Protein AF-A0A0C2YL10-F1 (afdb_monomer_lite)

Organism: NCBI:txid1036808

Structure (mmCIF, N/CA/C/O backbone):
data_AF-A0A0C2YL10-F1
#
_entry.id   AF-A0A0C2YL10-F1
#
loop_
_atom_site.group_PDB
_atom_site.id
_atom_site.type_symbol
_atom_site.label_atom_id
_atom_site.label_alt_id
_atom_site.label_comp_id
_atom_site.label_asym_id
_atom_site.label_entity_id
_atom_site.label_seq_id
_atom_site.pdbx_PDB_ins_code
_atom_site.Cartn_x
_atom_site.Cartn_y
_atom_site.Cartn_z
_atom_site.occupancy
_atom_site.B_iso_or_equiv
_atom_site.auth_seq_id
_atom_site.auth_comp_id
_atom_site.auth_asym_id
_atom_site.auth_atom_id
_atom_site.pdbx_PDB_model_num
ATOM 1 N N . LYS A 1 1 ? 8.579 -5.722 19.180 1.00 70.56 1 LYS A N 1
ATOM 2 C CA . LYS A 1 1 ? 9.208 -4.440 18.780 1.00 70.56 1 LYS A CA 1
ATOM 3 C C . LYS A 1 1 ? 9.964 -4.589 17.462 1.00 70.56 1 LYS A C 1
ATOM 5 O O . LYS A 1 1 ? 9.411 -4.148 16.472 1.00 70.56 1 LYS A O 1
ATOM 10 N N . ILE A 1 2 ? 11.077 -5.333 17.404 1.00 78.62 2 ILE A N 1
ATOM 11 C CA . I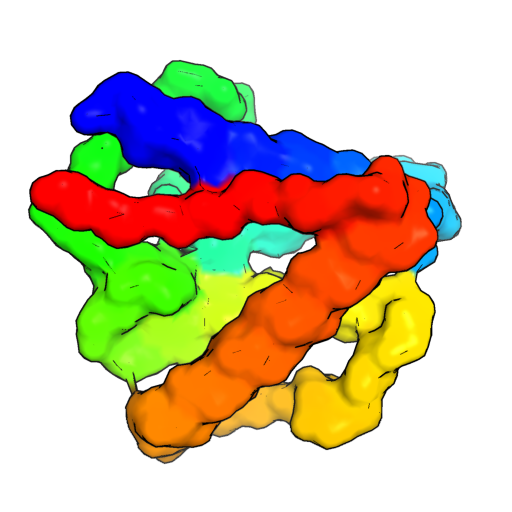LE A 1 2 ? 11.811 -5.610 16.143 1.00 78.62 2 ILE A CA 1
ATOM 12 C C . ILE A 1 2 ? 10.916 -6.251 15.068 1.00 78.62 2 ILE A C 1
ATOM 14 O O . ILE A 1 2 ? 10.952 -5.856 13.914 1.00 78.62 2 ILE A O 1
ATOM 18 N N . LEU A 1 3 ? 10.053 -7.201 15.449 1.00 81.44 3 LEU A N 1
ATOM 19 C CA . LEU A 1 3 ? 9.157 -7.850 14.486 1.00 81.44 3 LEU A CA 1
ATOM 20 C C . LEU A 1 3 ? 8.148 -6.880 13.852 1.00 81.44 3 LEU A C 1
ATOM 22 O O . LEU A 1 3 ? 7.855 -7.013 12.679 1.00 81.44 3 LEU A O 1
ATOM 26 N N . TRP A 1 4 ? 7.604 -5.925 14.608 1.00 82.44 4 TRP A N 1
ATOM 27 C CA . TRP A 1 4 ? 6.668 -4.947 14.040 1.00 82.44 4 TRP A CA 1
ATOM 28 C C . TRP A 1 4 ? 7.391 -4.049 13.033 1.00 82.44 4 TRP A C 1
ATOM 30 O O . TRP A 1 4 ? 6.937 -3.908 11.904 1.00 82.44 4 TRP A O 1
ATOM 40 N N . ASP A 1 5 ? 8.566 -3.557 13.425 1.00 80.75 5 ASP A N 1
ATOM 41 C CA . ASP A 1 5 ? 9.416 -2.697 12.604 1.00 80.75 5 ASP A CA 1
ATOM 42 C C . ASP A 1 5 ? 9.847 -3.373 11.292 1.00 80.75 5 ASP A C 1
ATOM 44 O O . ASP A 1 5 ? 9.790 -2.763 10.227 1.00 80.75 5 ASP A O 1
ATOM 48 N N . LEU A 1 6 ? 10.176 -4.669 11.345 1.00 83.50 6 LEU A N 1
ATOM 49 C CA . LEU A 1 6 ? 10.500 -5.462 10.159 1.00 83.50 6 LEU A CA 1
ATOM 50 C C . LEU A 1 6 ? 9.307 -5.589 9.200 1.00 83.50 6 LEU A C 1
ATOM 52 O O . LEU A 1 6 ? 9.482 -5.483 7.991 1.00 83.50 6 LEU A O 1
ATOM 56 N N . TYR A 1 7 ? 8.097 -5.820 9.720 1.00 85.94 7 TYR A N 1
ATOM 57 C CA . TYR A 1 7 ? 6.895 -5.903 8.882 1.00 85.94 7 TYR A CA 1
ATOM 58 C C . TYR A 1 7 ? 6.569 -4.552 8.241 1.00 85.94 7 TYR A C 1
ATOM 60 O O . TYR A 1 7 ? 6.215 -4.512 7.066 1.00 85.94 7 TYR A O 1
ATOM 68 N N . GLU A 1 8 ? 6.727 -3.462 8.991 1.00 84.44 8 GLU A N 1
ATOM 69 C CA . GLU A 1 8 ? 6.490 -2.104 8.503 1.00 84.44 8 GLU A CA 1
ATOM 70 C C . GLU A 1 8 ? 7.479 -1.724 7.388 1.00 84.44 8 GLU A C 1
ATOM 72 O O . GLU A 1 8 ? 7.073 -1.255 6.323 1.00 84.44 8 GLU A O 1
ATOM 77 N N . HIS A 1 9 ? 8.773 -1.996 7.588 1.00 84.81 9 HIS A N 1
ATOM 78 C CA . HIS A 1 9 ? 9.803 -1.757 6.575 1.00 84.81 9 HIS A CA 1
ATOM 79 C C . HIS A 1 9 ? 9.605 -2.629 5.338 1.00 84.81 9 HIS A C 1
ATOM 81 O O . HIS A 1 9 ? 9.662 -2.122 4.219 1.00 84.81 9 HIS A O 1
ATOM 87 N N . ASN A 1 10 ? 9.331 -3.921 5.514 1.00 88.44 10 ASN A N 1
ATOM 88 C CA . ASN A 1 10 ? 9.119 -4.815 4.382 1.00 88.44 10 ASN A CA 1
ATOM 89 C C . ASN A 1 10 ? 7.907 -4.391 3.547 1.00 88.44 10 ASN A C 1
ATOM 91 O O . ASN A 1 10 ? 8.021 -4.317 2.327 1.00 88.44 10 ASN A O 1
ATOM 95 N N . PHE A 1 11 ? 6.795 -4.016 4.187 1.00 90.06 11 PHE A N 1
ATOM 96 C CA . PHE A 1 11 ? 5.625 -3.496 3.479 1.00 90.06 11 PHE A CA 1
ATOM 97 C C . PHE A 1 11 ? 5.958 -2.245 2.650 1.00 90.06 11 PHE A C 1
ATOM 99 O O . PHE A 1 11 ? 5.509 -2.120 1.512 1.00 90.06 11 PHE A O 1
ATOM 106 N N . ARG A 1 12 ? 6.788 -1.329 3.171 1.00 89.56 12 ARG A N 1
ATOM 107 C CA . ARG A 1 12 ? 7.255 -0.148 2.417 1.00 89.56 12 ARG A CA 1
ATOM 108 C C . ARG A 1 12 ? 8.032 -0.530 1.173 1.00 89.56 12 ARG A C 1
ATOM 110 O O . ARG A 1 12 ? 7.755 0.000 0.101 1.00 89.56 12 ARG A O 1
ATOM 117 N N . PHE A 1 13 ? 9.002 -1.430 1.319 1.00 90.06 13 PHE A N 1
ATOM 118 C CA . PHE A 1 13 ? 9.812 -1.889 0.194 1.00 90.06 13 PHE A CA 1
ATOM 119 C C . PHE A 1 13 ? 8.957 -2.596 -0.857 1.00 90.06 13 PHE A C 1
ATOM 121 O O . PHE A 1 13 ? 9.101 -2.318 -2.047 1.00 90.06 13 PHE A O 1
ATOM 128 N N . GLU A 1 14 ? 8.035 -3.455 -0.429 1.00 94.50 14 GLU A N 1
ATOM 129 C CA . GLU A 1 14 ? 7.101 -4.146 -1.317 1.00 94.50 14 GLU A CA 1
ATOM 130 C C . GLU A 1 14 ? 6.178 -3.177 -2.055 1.00 94.50 14 GLU A C 1
ATOM 132 O O . GLU A 1 14 ? 5.990 -3.315 -3.262 1.00 94.50 14 GLU A O 1
ATOM 137 N N . LEU A 1 15 ? 5.643 -2.168 -1.363 1.00 94.25 15 LEU A N 1
ATOM 138 C CA . LEU A 1 15 ? 4.801 -1.150 -1.982 1.00 94.25 15 LEU A CA 1
ATOM 139 C C . LEU A 1 15 ? 5.571 -0.314 -3.010 1.00 94.25 15 LEU A C 1
ATOM 141 O O . LEU A 1 15 ? 5.067 -0.117 -4.109 1.00 94.25 15 LEU A O 1
ATOM 145 N N . VAL A 1 16 ? 6.787 0.139 -2.684 1.00 94.50 16 VAL A N 1
ATOM 146 C CA . VAL A 1 16 ? 7.657 0.873 -3.622 1.00 94.50 16 VAL A CA 1
ATOM 147 C C . VAL A 1 16 ? 7.970 0.029 -4.853 1.00 94.50 16 VAL A C 1
ATOM 149 O O . VAL A 1 16 ? 7.853 0.506 -5.979 1.00 94.50 16 VAL A O 1
ATOM 152 N N . THR A 1 17 ? 8.349 -1.231 -4.642 1.00 95.19 17 THR A N 1
ATOM 153 C CA . THR A 1 17 ? 8.716 -2.144 -5.730 1.00 95.19 17 THR A CA 1
ATOM 154 C C . THR A 1 17 ? 7.527 -2.394 -6.653 1.00 95.19 17 THR A C 1
ATOM 156 O O . THR A 1 17 ? 7.680 -2.354 -7.873 1.00 95.19 17 THR A O 1
ATOM 159 N N . LEU A 1 18 ? 6.338 -2.614 -6.086 1.00 96.75 18 LEU A N 1
ATOM 160 C CA . LEU A 1 18 ? 5.123 -2.825 -6.865 1.00 96.75 18 LEU A CA 1
ATOM 161 C C . LEU A 1 18 ? 4.683 -1.556 -7.611 1.00 96.75 18 LEU A C 1
ATOM 163 O O . LEU A 1 18 ? 4.373 -1.633 -8.795 1.00 96.75 18 LEU A O 1
ATOM 167 N N . ASP A 1 19 ? 4.703 -0.391 -6.959 1.00 96.50 19 ASP A N 1
ATOM 168 C CA . ASP A 1 19 ? 4.348 0.889 -7.586 1.00 96.50 19 ASP A CA 1
ATOM 169 C C . ASP A 1 19 ? 5.273 1.212 -8.772 1.00 96.50 19 ASP A C 1
ATOM 171 O O . ASP A 1 19 ? 4.807 1.589 -9.848 1.00 96.50 19 ASP A O 1
ATOM 175 N N . HIS A 1 20 ? 6.579 0.969 -8.615 1.00 95.38 20 HIS A N 1
ATOM 176 C CA . HIS A 1 20 ? 7.565 1.117 -9.687 1.00 95.38 20 HIS A CA 1
ATOM 177 C C . HIS A 1 20 ? 7.319 0.153 -10.852 1.00 95.38 20 HIS A C 1
ATOM 179 O O . HIS A 1 20 ? 7.435 0.537 -12.015 1.00 95.38 20 HIS A O 1
ATOM 185 N N . LEU A 1 21 ? 6.966 -1.099 -10.549 1.00 97.12 21 LEU A N 1
ATOM 186 C CA . LEU A 1 21 ? 6.673 -2.116 -11.557 1.00 97.12 21 LEU A CA 1
ATOM 187 C C . LEU A 1 21 ? 5.410 -1.789 -12.365 1.00 97.12 21 LEU A C 1
ATOM 189 O O . LEU A 1 21 ? 5.397 -1.983 -13.579 1.00 97.12 21 LEU A O 1
ATOM 193 N N . LEU A 1 22 ? 4.356 -1.310 -11.701 1.00 97.00 22 LEU A N 1
ATOM 194 C CA . LEU A 1 22 ? 3.059 -1.047 -12.327 1.00 97.00 22 LEU A CA 1
ATOM 195 C C . LEU A 1 22 ? 2.996 0.306 -13.044 1.00 97.00 22 LEU A C 1
ATOM 197 O O . LEU A 1 22 ? 2.223 0.458 -13.990 1.00 97.00 22 LEU A O 1
ATOM 201 N N . CYS A 1 23 ? 3.807 1.276 -12.618 1.00 95.81 23 CYS A N 1
ATOM 202 C CA . CYS A 1 23 ? 3.805 2.636 -13.155 1.00 95.81 23 CYS A CA 1
ATOM 203 C C . CYS A 1 23 ? 5.186 3.094 -13.671 1.00 95.81 23 CYS A C 1
ATOM 205 O O . CYS A 1 23 ? 5.607 4.210 -13.345 1.00 95.81 23 CYS A O 1
ATOM 207 N N . PRO A 1 24 ? 5.907 2.308 -14.497 1.00 95.31 24 PRO A N 1
ATOM 208 C CA . PRO A 1 24 ? 7.300 2.597 -14.854 1.00 95.31 24 PRO A CA 1
ATOM 209 C C . PRO A 1 24 ? 7.476 3.961 -15.538 1.00 95.31 24 PRO A C 1
ATOM 211 O O . PRO A 1 24 ? 8.487 4.634 -15.343 1.00 95.31 24 PRO A O 1
ATOM 214 N N . GLN A 1 25 ? 6.472 4.417 -16.291 1.00 94.56 25 GLN A N 1
ATOM 215 C CA . GLN A 1 25 ? 6.464 5.731 -16.932 1.00 94.56 25 GLN A CA 1
ATOM 216 C C . GLN A 1 25 ? 6.452 6.895 -15.932 1.00 94.56 25 GLN A C 1
ATOM 218 O O . GLN A 1 25 ? 7.086 7.912 -16.192 1.00 94.56 25 GLN A O 1
ATOM 223 N N . ILE A 1 26 ? 5.772 6.749 -14.788 1.00 93.94 26 ILE A N 1
ATOM 224 C CA . ILE A 1 26 ? 5.730 7.790 -13.752 1.00 93.94 26 ILE A CA 1
ATOM 225 C C . ILE A 1 26 ? 7.086 7.847 -13.049 1.00 93.94 26 ILE A C 1
ATOM 227 O O . ILE A 1 26 ? 7.632 8.922 -12.839 1.00 93.94 26 ILE A O 1
ATOM 231 N N . TRP A 1 27 ? 7.667 6.686 -12.747 1.00 94.25 27 TRP A N 1
ATOM 232 C CA . TRP A 1 27 ? 8.967 6.587 -12.082 1.00 94.25 27 TRP A CA 1
ATOM 233 C C . TRP A 1 27 ? 10.149 7.018 -12.953 1.00 94.25 27 TRP A C 1
ATOM 235 O O . TRP A 1 27 ? 11.182 7.423 -12.426 1.00 94.25 27 TRP A O 1
ATOM 245 N N . SER A 1 28 ? 9.993 6.967 -14.276 1.00 94.00 28 SER A N 1
ATOM 246 C CA . SER A 1 28 ? 11.009 7.432 -15.224 1.00 94.00 28 SER A CA 1
ATOM 247 C C . SER A 1 28 ? 11.075 8.961 -15.341 1.00 94.00 28 SER A C 1
ATOM 249 O O . SER A 1 28 ? 12.057 9.476 -15.872 1.00 94.00 28 SER A O 1
ATOM 251 N N . ASP A 1 29 ? 10.063 9.701 -14.865 1.00 95.00 29 ASP A N 1
ATOM 252 C CA . ASP A 1 29 ? 10.086 11.168 -14.843 1.00 95.00 29 ASP A CA 1
ATOM 253 C C . ASP A 1 29 ? 11.076 11.663 -13.767 1.00 95.00 29 ASP A C 1
ATOM 255 O O . ASP A 1 29 ? 10.879 11.371 -12.585 1.00 95.00 29 ASP A O 1
ATOM 259 N N . PRO A 1 30 ? 12.117 12.445 -14.117 1.00 91.00 30 PRO A N 1
ATOM 260 C CA . PRO A 1 30 ? 13.063 13.003 -13.147 1.00 91.00 30 PRO A CA 1
ATOM 261 C C . PRO A 1 30 ? 12.422 13.878 -12.059 1.00 91.00 30 PRO A C 1
ATOM 263 O O . PRO A 1 30 ? 13.026 14.078 -11.008 1.00 91.00 30 PRO A O 1
ATOM 266 N N . ASN A 1 31 ? 11.220 14.409 -12.303 1.00 93.25 31 ASN A N 1
ATOM 267 C CA . ASN A 1 31 ? 10.474 15.255 -11.372 1.00 93.25 31 ASN A CA 1
ATOM 268 C C . ASN A 1 31 ? 9.359 14.500 -10.629 1.00 93.25 31 ASN A C 1
ATOM 270 O O . ASN A 1 31 ? 8.522 15.134 -9.974 1.00 93.25 31 ASN A O 1
ATOM 274 N N . ASN A 1 32 ? 9.308 13.168 -10.740 1.00 92.19 32 ASN A N 1
ATOM 275 C CA . ASN A 1 32 ? 8.278 12.384 -10.073 1.00 92.19 32 ASN A CA 1
ATOM 276 C C . ASN A 1 32 ? 8.356 12.524 -8.546 1.00 92.19 32 ASN A C 1
ATOM 278 O O . ASN A 1 32 ? 9.417 12.728 -7.958 1.00 92.19 32 ASN A O 1
ATOM 282 N N . LYS A 1 33 ? 7.198 12.383 -7.901 1.00 91.31 33 LYS A N 1
ATOM 283 C CA . LYS A 1 33 ? 7.047 12.455 -6.441 1.00 91.31 33 LYS A CA 1
ATOM 284 C C . LYS A 1 33 ? 6.545 11.137 -5.853 1.00 91.31 33 LYS A C 1
ATOM 286 O O . LYS A 1 33 ? 5.939 11.142 -4.784 1.00 91.31 33 LYS A O 1
ATOM 291 N N . CYS A 1 34 ? 6.765 10.009 -6.538 1.00 90.62 34 CYS A N 1
ATOM 292 C CA . CYS A 1 34 ? 6.228 8.707 -6.124 1.00 90.62 34 CYS A CA 1
ATOM 293 C C . CYS A 1 34 ? 6.696 8.338 -4.715 1.00 90.62 34 CYS A C 1
ATOM 295 O O . CYS A 1 34 ? 5.882 8.037 -3.844 1.00 90.62 34 CYS A O 1
ATOM 297 N N . LEU A 1 35 ? 8.002 8.462 -4.455 1.00 90.19 35 LEU A N 1
ATOM 298 C CA . LEU A 1 35 ? 8.571 8.197 -3.133 1.00 90.19 35 LEU A CA 1
ATOM 299 C C . LEU A 1 35 ? 8.004 9.124 -2.054 1.00 90.19 35 LEU A C 1
ATOM 301 O O . LEU A 1 35 ? 7.737 8.662 -0.948 1.00 90.19 35 LEU A O 1
ATOM 305 N N . ASP A 1 36 ? 7.777 10.401 -2.357 1.00 89.38 36 ASP A N 1
ATOM 306 C CA . ASP A 1 36 ? 7.202 11.342 -1.392 1.00 89.38 36 ASP A CA 1
ATOM 307 C C . ASP A 1 36 ? 5.733 11.029 -1.096 1.00 89.38 36 ASP A C 1
ATOM 309 O O . ASP A 1 36 ? 5.311 11.095 0.058 1.00 89.38 36 ASP A O 1
ATOM 313 N N . HIS A 1 37 ? 4.953 10.626 -2.101 1.00 90.19 37 HIS A N 1
ATOM 314 C CA . HIS A 1 37 ? 3.580 10.163 -1.898 1.00 90.19 37 HIS A CA 1
ATOM 315 C C . HIS A 1 37 ? 3.533 8.877 -1.066 1.00 90.19 37 HIS A C 1
ATOM 317 O O . HIS A 1 37 ? 2.742 8.796 -0.124 1.00 90.19 37 HIS A O 1
ATOM 323 N N . ILE A 1 38 ? 4.413 7.910 -1.351 1.00 90.56 38 ILE A N 1
ATOM 324 C CA . ILE A 1 38 ? 4.530 6.670 -0.575 1.00 90.56 38 ILE A CA 1
ATOM 325 C C . ILE A 1 38 ? 4.938 6.971 0.865 1.00 90.56 38 ILE A C 1
ATOM 327 O O . ILE A 1 38 ? 4.305 6.465 1.782 1.00 90.56 38 ILE A O 1
ATOM 331 N N . ARG A 1 39 ? 5.921 7.844 1.103 1.00 87.25 39 ARG A N 1
ATOM 332 C CA . ARG A 1 39 ? 6.313 8.254 2.465 1.00 87.25 39 ARG A CA 1
ATOM 333 C C . ARG A 1 39 ? 5.133 8.798 3.258 1.00 87.25 39 ARG A C 1
ATOM 335 O O . ARG A 1 39 ? 4.956 8.452 4.420 1.00 87.25 39 ARG A O 1
ATOM 342 N N . GLN A 1 40 ? 4.284 9.602 2.622 1.00 88.62 40 GLN A N 1
ATOM 343 C CA . GLN A 1 40 ? 3.161 10.230 3.305 1.00 88.62 40 GLN A CA 1
ATOM 344 C C . GLN A 1 40 ? 2.107 9.239 3.822 1.00 88.62 40 GLN A C 1
ATOM 346 O O . GLN A 1 40 ? 1.330 9.633 4.698 1.00 88.62 40 GLN A O 1
ATOM 351 N N . ILE A 1 41 ? 2.028 7.995 3.330 1.00 90.25 41 ILE A N 1
ATOM 352 C CA . ILE A 1 41 ? 1.052 7.011 3.845 1.00 90.25 41 ILE A CA 1
ATOM 353 C C . ILE A 1 41 ? 1.417 6.470 5.228 1.00 90.25 41 ILE A C 1
ATOM 355 O O . ILE A 1 41 ? 0.580 5.823 5.862 1.00 90.25 41 ILE A O 1
ATOM 359 N N . PHE A 1 42 ? 2.635 6.736 5.689 1.00 86.88 42 PHE A N 1
ATOM 360 C CA . PHE A 1 42 ? 3.124 6.312 6.986 1.00 86.88 42 PHE A CA 1
ATOM 361 C C . PHE A 1 42 ? 3.135 7.489 7.968 1.00 86.88 42 PHE A C 1
ATOM 363 O O . PHE A 1 42 ? 3.397 8.626 7.566 1.00 86.88 42 PHE A O 1
ATOM 370 N N . PRO A 1 43 ? 2.785 7.258 9.242 1.00 83.25 43 PRO A N 1
ATOM 371 C CA . PRO A 1 43 ? 2.898 8.278 10.274 1.00 83.25 43 PRO A CA 1
ATOM 372 C C . PRO A 1 43 ? 4.370 8.532 10.635 1.00 83.25 43 PRO A C 1
ATOM 374 O O . PRO A 1 43 ? 5.129 7.591 10.836 1.00 83.25 43 PRO A O 1
ATOM 377 N N . GLY A 1 44 ? 4.759 9.806 10.754 1.00 75.62 44 GLY A N 1
ATOM 378 C CA . GLY A 1 44 ? 6.115 10.227 11.132 1.00 75.62 44 GLY A CA 1
ATOM 379 C C . GLY A 1 44 ? 6.731 11.250 10.168 1.00 75.62 44 GLY A C 1
ATOM 380 O O . GLY A 1 44 ? 6.417 11.262 8.983 1.00 75.62 44 GLY A O 1
ATOM 381 N N . ASP A 1 45 ? 7.611 12.109 10.693 1.00 56.38 45 ASP A N 1
ATOM 382 C CA . ASP A 1 45 ? 8.284 13.213 9.973 1.00 56.38 45 ASP A CA 1
ATOM 383 C C . ASP A 1 45 ? 9.717 12.853 9.525 1.00 56.38 45 ASP A C 1
ATOM 385 O O . ASP A 1 45 ? 10.589 13.717 9.448 1.00 56.38 45 ASP A O 1
ATOM 389 N N . SER A 1 46 ? 10.033 11.576 9.274 1.00 48.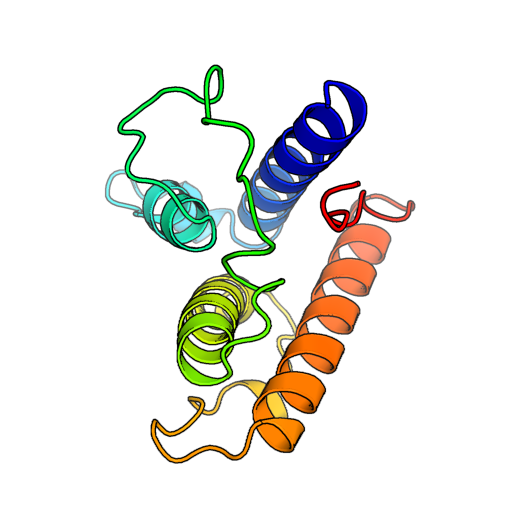88 46 SER A N 1
ATOM 390 C CA . SER A 1 46 ? 11.416 11.237 8.909 1.00 48.88 46 SER A CA 1
ATOM 391 C C . SER A 1 46 ? 11.707 11.593 7.451 1.00 48.88 46 SER A C 1
ATOM 393 O O . SER A 1 46 ? 11.537 10.790 6.530 1.00 48.88 46 SER A O 1
ATOM 395 N N . GLU A 1 47 ? 12.202 12.814 7.254 1.00 47.69 47 GLU A N 1
ATOM 396 C CA . GLU A 1 47 ? 13.094 13.136 6.152 1.00 47.69 47 GLU A CA 1
ATOM 397 C C . GLU A 1 47 ? 14.240 12.104 6.144 1.00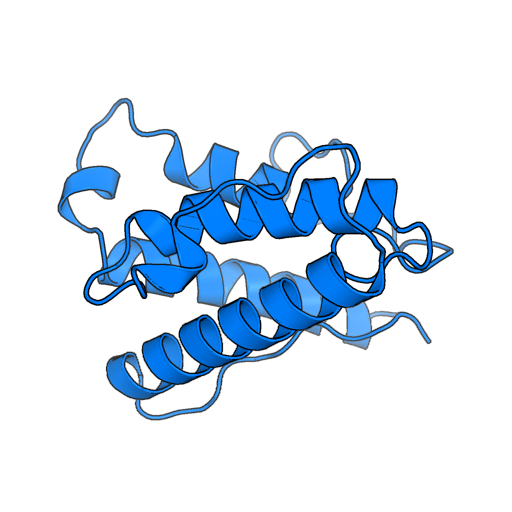 47.69 47 GLU A C 1
ATOM 399 O O . GLU A 1 47 ? 15.135 12.098 6.984 1.00 47.69 47 GLU A O 1
ATOM 404 N N . LEU A 1 48 ? 14.193 11.210 5.154 1.00 45.41 48 LEU A N 1
ATOM 405 C CA . LEU A 1 48 ? 15.347 10.501 4.595 1.00 45.41 48 LEU A CA 1
ATOM 406 C C . LEU A 1 48 ? 16.011 9.360 5.384 1.00 45.41 48 LEU A C 1
ATOM 408 O O . LEU A 1 48 ? 17.113 8.969 5.003 1.00 45.41 48 LEU A O 1
ATOM 412 N N . THR A 1 49 ? 15.369 8.701 6.354 1.00 49.00 49 THR A N 1
ATOM 413 C CA . THR A 1 49 ? 15.908 7.403 6.820 1.00 49.00 49 THR A CA 1
ATOM 414 C C . THR A 1 49 ? 14.866 6.293 6.907 1.00 49.00 49 THR A C 1
ATOM 416 O O . THR A 1 49 ? 14.066 6.231 7.831 1.00 49.00 49 THR A O 1
ATOM 419 N N . MET A 1 50 ? 14.977 5.322 5.992 1.00 51.94 50 MET A N 1
ATOM 420 C CA . MET A 1 50 ? 14.396 3.968 6.084 1.00 51.94 50 MET A CA 1
ATOM 421 C C . MET A 1 50 ? 14.994 3.154 7.256 1.00 51.94 50 MET A C 1
ATOM 423 O O . MET A 1 50 ? 15.189 1.948 7.130 1.00 51.94 50 MET A O 1
ATOM 427 N N . CYS A 1 51 ? 15.453 3.807 8.328 1.00 50.75 51 CYS A N 1
ATOM 428 C CA . CYS A 1 51 ? 16.348 3.184 9.303 1.00 50.75 51 CYS A CA 1
ATOM 429 C C . CYS A 1 51 ? 16.021 3.474 10.766 1.00 50.75 51 CYS A C 1
ATOM 431 O O . CYS A 1 51 ? 16.442 2.680 11.600 1.00 50.75 51 CYS A O 1
ATOM 433 N N . VAL A 1 52 ? 15.297 4.541 11.127 1.00 52.03 52 VAL A N 1
ATOM 434 C CA . VAL A 1 52 ? 14.911 4.748 12.535 1.00 52.03 52 VAL A CA 1
ATOM 435 C C . VAL A 1 52 ? 13.599 5.521 12.634 1.00 52.03 52 VAL A C 1
ATOM 437 O O . VAL A 1 52 ? 13.580 6.732 12.852 1.00 52.03 52 VAL A O 1
ATOM 440 N N . GLU A 1 53 ? 12.478 4.815 12.536 1.00 61.09 53 GLU A N 1
ATOM 441 C CA . GLU A 1 53 ? 11.224 5.355 13.051 1.00 61.09 53 GLU A CA 1
ATOM 442 C C . GLU A 1 53 ? 11.079 5.047 14.538 1.00 61.09 53 GLU A C 1
ATOM 444 O O . GLU A 1 53 ? 11.490 3.997 15.040 1.00 61.09 53 GLU A O 1
ATOM 449 N N . ARG A 1 54 ? 10.491 5.988 15.284 1.00 67.94 54 ARG A N 1
ATOM 450 C CA . ARG A 1 54 ? 10.096 5.705 16.663 1.00 67.94 54 ARG A CA 1
ATOM 451 C C . ARG A 1 54 ? 9.002 4.650 16.606 1.00 67.94 54 ARG A C 1
ATOM 453 O O . ARG A 1 54 ? 7.955 4.903 16.024 1.00 67.94 54 ARG A O 1
ATOM 460 N N . ILE A 1 55 ? 9.225 3.503 17.251 1.00 69.44 55 ILE A N 1
ATOM 461 C CA . ILE A 1 55 ? 8.167 2.504 17.430 1.00 69.44 55 ILE A CA 1
ATOM 462 C C . ILE A 1 55 ? 6.982 3.209 18.104 1.00 69.44 55 ILE A C 1
ATOM 464 O O . ILE A 1 55 ? 7.154 3.727 19.217 1.00 69.44 55 ILE A O 1
ATOM 468 N N . PRO A 1 56 ? 5.809 3.258 17.455 1.00 76.12 56 PRO A N 1
ATOM 469 C CA . PRO A 1 56 ? 4.704 4.049 17.954 1.00 76.12 56 PRO A CA 1
ATOM 470 C C . PRO A 1 56 ? 4.157 3.434 19.246 1.00 76.12 56 PRO A C 1
ATOM 472 O O . PRO A 1 56 ? 4.171 2.218 19.447 1.00 76.12 56 PRO A O 1
ATOM 475 N N . MET A 1 57 ? 3.700 4.294 20.160 1.00 81.31 57 MET A N 1
ATOM 476 C CA . MET A 1 57 ? 3.129 3.871 21.449 1.00 81.31 57 MET A CA 1
ATOM 477 C C . MET A 1 57 ? 1.646 3.488 21.343 1.00 81.31 57 MET A C 1
ATOM 479 O O . MET A 1 57 ? 1.087 2.918 22.276 1.00 81.31 57 MET A O 1
ATOM 483 N N . LYS A 1 58 ? 1.004 3.822 20.221 1.00 84.88 58 LYS A N 1
ATOM 484 C CA . LYS A 1 58 ? -0.393 3.517 19.897 1.00 84.88 58 LYS A CA 1
ATOM 485 C C . LYS A 1 58 ? -0.511 3.183 18.407 1.00 84.88 58 LYS A C 1
ATOM 487 O O . LYS A 1 58 ? 0.381 3.507 17.634 1.00 84.88 58 LYS A O 1
ATOM 492 N N . ASN A 1 59 ? -1.609 2.551 17.995 1.00 86.44 59 ASN A N 1
ATOM 493 C CA . ASN A 1 59 ? -1.885 2.378 16.568 1.00 86.44 59 ASN A CA 1
ATOM 494 C C . ASN A 1 59 ? -2.141 3.749 15.921 1.00 86.44 59 ASN A C 1
ATOM 496 O O . ASN A 1 59 ? -3.013 4.485 16.380 1.00 86.44 59 ASN A O 1
ATOM 500 N N . GLU A 1 60 ? -1.412 4.049 14.851 1.00 89.00 60 GLU A N 1
ATOM 501 C CA . GLU A 1 60 ? -1.460 5.312 14.102 1.00 89.00 60 GLU A CA 1
ATOM 502 C C . GLU A 1 60 ? -1.696 5.025 12.614 1.00 89.00 60 GLU A C 1
ATOM 504 O O . GLU A 1 60 ? -1.780 3.868 12.178 1.00 89.00 60 GLU A O 1
ATOM 509 N N . GLY A 1 61 ? -1.853 6.067 11.806 1.00 89.81 61 GLY A N 1
ATOM 510 C CA . GLY A 1 61 ? -1.924 5.890 10.364 1.00 89.81 61 GLY A CA 1
ATOM 511 C C . GLY A 1 61 ? -3.210 5.188 9.919 1.00 89.81 61 GLY A C 1
ATOM 512 O O . GLY A 1 61 ? -4.301 5.390 10.461 1.00 89.81 61 GLY A O 1
ATOM 513 N N . MET A 1 62 ? -3.081 4.265 8.962 1.00 88.44 62 MET A N 1
ATOM 514 C CA . MET A 1 62 ? -4.186 3.392 8.544 1.00 88.44 62 MET A CA 1
ATOM 515 C C . MET A 1 62 ? -4.674 2.452 9.663 1.00 88.44 62 MET A C 1
ATOM 517 O O . MET A 1 62 ? -5.784 1.911 9.569 1.00 88.44 62 MET A O 1
ATOM 521 N N . ALA A 1 63 ? -3.873 2.218 10.708 1.00 89.06 63 ALA A N 1
ATOM 522 C CA . ALA A 1 63 ? -4.224 1.379 11.854 1.00 89.06 63 ALA A CA 1
ATOM 523 C C . ALA A 1 63 ? -4.909 2.155 12.997 1.00 89.06 63 ALA A C 1
ATOM 525 O O . ALA A 1 63 ? -5.460 1.518 13.899 1.00 89.06 63 ALA A O 1
ATOM 526 N N . SER A 1 64 ? -4.939 3.494 12.944 1.00 90.62 64 SER A N 1
ATOM 527 C CA . SER A 1 64 ? -5.494 4.347 14.005 1.00 90.62 64 SER A CA 1
ATOM 528 C C . SER A 1 64 ? -6.938 3.996 14.366 1.00 90.62 64 SER A C 1
ATOM 530 O O . SER A 1 64 ? -7.743 3.645 13.504 1.00 90.62 64 SER A O 1
ATOM 532 N N . GLN A 1 65 ? -7.305 4.089 15.644 1.00 89.00 65 GLN A N 1
ATOM 533 C CA . GLN A 1 65 ? -8.708 3.972 16.068 1.00 89.00 65 GLN A CA 1
ATOM 534 C C . GLN A 1 65 ? -9.492 5.269 15.833 1.00 89.00 65 GLN A C 1
ATOM 536 O O . GLN A 1 65 ? -10.719 5.230 15.773 1.00 89.00 65 GLN A O 1
ATOM 541 N N . GLU A 1 66 ? -8.804 6.392 15.625 1.00 90.69 66 GLU A N 1
ATOM 542 C CA . GLU A 1 66 ? -9.429 7.667 15.303 1.00 90.69 66 GLU A CA 1
ATOM 543 C C . GLU A 1 66 ? -9.908 7.666 13.836 1.00 90.69 66 GLU A C 1
ATOM 545 O O . GLU A 1 66 ? -9.094 7.511 12.917 1.00 90.69 66 GLU A O 1
ATOM 550 N N . PRO A 1 67 ? -11.218 7.833 13.562 1.00 88.38 67 PRO A N 1
ATOM 551 C CA . PRO A 1 67 ? -11.741 7.747 12.198 1.00 88.38 67 PRO A CA 1
ATOM 552 C C . PRO A 1 67 ? -11.150 8.787 11.242 1.00 88.38 67 PRO A C 1
ATOM 554 O O . PRO A 1 67 ? -10.921 8.470 10.076 1.00 88.38 67 PRO A O 1
ATOM 557 N N . GLN A 1 68 ? -10.888 10.005 11.725 1.00 89.44 68 GLN A N 1
ATOM 558 C CA . GLN A 1 68 ? -10.372 11.094 10.893 1.00 89.44 68 GLN A CA 1
ATOM 559 C C . GLN A 1 68 ? -8.906 10.891 10.518 1.00 89.44 68 GLN A C 1
ATOM 561 O O . GLN A 1 68 ? -8.551 11.029 9.345 1.00 89.44 68 GLN A O 1
ATOM 566 N N . GLU A 1 69 ? -8.073 10.481 11.476 1.00 91.44 69 GLU A N 1
ATOM 567 C CA . GLU A 1 69 ? -6.698 10.074 11.199 1.00 91.44 69 GLU A CA 1
ATOM 568 C C . GLU A 1 69 ? -6.676 8.909 10.200 1.00 91.44 69 GLU A C 1
ATOM 570 O O . GLU A 1 69 ? -6.084 9.028 9.126 1.00 91.44 69 GLU A O 1
ATOM 575 N N . LYS A 1 70 ? -7.408 7.822 10.488 1.00 91.94 70 LYS A N 1
ATOM 576 C CA . LYS A 1 70 ? -7.493 6.657 9.597 1.00 91.94 70 LYS A CA 1
ATOM 577 C C . LYS A 1 70 ? -7.902 7.061 8.181 1.00 91.94 70 LYS A C 1
ATOM 579 O O . LYS A 1 70 ? -7.262 6.628 7.226 1.00 91.94 70 LYS A O 1
ATOM 584 N N . ARG A 1 71 ? -8.932 7.906 8.036 1.00 93.62 71 ARG A N 1
ATOM 585 C CA . ARG A 1 71 ? -9.397 8.415 6.736 1.00 93.62 71 ARG A CA 1
ATOM 586 C C . ARG A 1 71 ? -8.268 9.098 5.973 1.00 93.62 71 ARG A C 1
ATOM 588 O O . ARG A 1 71 ? -8.068 8.779 4.807 1.00 93.62 71 ARG A O 1
ATOM 595 N N . ARG A 1 72 ? -7.514 9.995 6.620 1.00 93.06 72 ARG A N 1
ATOM 596 C CA . ARG A 1 72 ? -6.410 10.736 5.987 1.00 93.06 72 ARG A CA 1
ATOM 597 C C . ARG A 1 72 ? -5.361 9.799 5.391 1.00 93.06 72 ARG A C 1
ATOM 599 O O . ARG A 1 72 ? -4.886 10.052 4.292 1.00 93.06 72 ARG A O 1
ATOM 606 N N . TYR A 1 73 ? -5.002 8.728 6.090 1.00 93.50 73 TYR A N 1
ATOM 607 C CA . TYR A 1 73 ? -3.998 7.786 5.593 1.00 93.50 73 TYR A CA 1
ATOM 608 C C . TYR A 1 73 ? -4.554 6.802 4.559 1.00 93.50 73 TYR A C 1
ATOM 610 O O . TYR A 1 73 ? -3.866 6.495 3.591 1.00 93.50 73 TYR A O 1
ATOM 618 N N . VAL A 1 74 ? -5.813 6.373 4.703 1.00 94.31 74 VAL A N 1
ATOM 619 C CA . VAL A 1 74 ? -6.513 5.577 3.677 1.00 94.31 74 VAL A CA 1
ATOM 620 C C . VAL A 1 74 ? -6.620 6.357 2.363 1.00 94.31 74 VAL A C 1
ATOM 622 O O . VAL A 1 74 ? -6.412 5.783 1.300 1.00 94.31 74 VAL A O 1
ATOM 625 N N . GLU A 1 75 ? -6.877 7.666 2.428 1.00 94.44 75 GLU A N 1
ATOM 626 C CA . GLU A 1 75 ? -6.902 8.560 1.266 1.00 94.44 75 GLU A CA 1
ATOM 627 C C . GLU A 1 75 ? -5.551 8.591 0.546 1.00 94.44 75 GLU A C 1
ATOM 629 O O . GLU A 1 75 ? -5.488 8.388 -0.662 1.00 94.44 75 GLU A O 1
ATOM 634 N N . LYS A 1 76 ? -4.459 8.797 1.288 1.00 93.38 76 LYS A N 1
ATOM 635 C CA . LYS A 1 76 ? -3.109 8.829 0.712 1.00 93.38 76 LYS A CA 1
ATOM 636 C C . LYS A 1 76 ? -2.732 7.493 0.072 1.00 93.38 76 LYS A C 1
ATOM 638 O O . LYS A 1 76 ? -2.171 7.476 -1.018 1.00 93.38 76 LYS A O 1
ATOM 643 N N . PHE A 1 77 ? -3.086 6.381 0.718 1.00 95.00 77 PHE A N 1
ATOM 644 C CA . PHE A 1 77 ? -2.888 5.051 0.147 1.00 95.00 77 PHE A CA 1
ATOM 645 C C . PHE A 1 77 ? -3.689 4.868 -1.145 1.00 95.00 77 PHE A C 1
ATOM 647 O O . PHE A 1 77 ? -3.161 4.367 -2.132 1.00 95.00 77 PHE A O 1
ATOM 654 N N . ARG A 1 78 ? -4.935 5.352 -1.179 1.00 95.31 78 ARG A N 1
ATOM 655 C CA . ARG A 1 78 ? -5.762 5.328 -2.387 1.00 95.31 78 ARG A CA 1
ATOM 656 C C . ARG A 1 78 ? -5.147 6.107 -3.540 1.00 95.31 78 ARG A C 1
ATOM 658 O O . ARG A 1 78 ? -5.177 5.618 -4.658 1.00 95.31 78 ARG A O 1
ATOM 665 N N . VAL A 1 79 ? -4.598 7.293 -3.274 1.00 94.06 79 VAL A N 1
ATOM 666 C CA . VAL A 1 79 ? -3.965 8.130 -4.305 1.00 94.06 79 VAL A CA 1
ATOM 667 C C . VAL A 1 79 ? -2.836 7.376 -5.010 1.00 94.06 79 VAL A C 1
ATOM 669 O O . VAL A 1 79 ? -2.749 7.438 -6.231 1.00 94.06 79 VAL A O 1
ATOM 672 N N . ILE A 1 80 ? -2.028 6.610 -4.275 1.00 94.75 80 ILE A N 1
ATOM 673 C CA . ILE A 1 80 ? -0.979 5.770 -4.874 1.00 94.75 80 ILE A CA 1
ATOM 674 C C . ILE A 1 80 ? -1.606 4.674 -5.730 1.00 94.75 80 ILE A C 1
ATOM 676 O O . ILE A 1 80 ? -1.295 4.561 -6.904 1.00 94.75 80 ILE A O 1
ATOM 680 N N . LEU A 1 81 ? -2.548 3.911 -5.174 1.00 95.88 81 LEU A N 1
ATOM 681 C CA . LEU A 1 81 ? -3.178 2.810 -5.906 1.00 95.88 81 LEU A CA 1
ATOM 682 C C . LEU A 1 81 ? -3.963 3.279 -7.142 1.00 95.88 81 LEU A C 1
ATOM 684 O O . LEU A 1 81 ? -4.118 2.513 -8.085 1.00 95.88 81 LEU A O 1
ATOM 688 N N . SER A 1 82 ? -4.445 4.524 -7.154 1.00 95.31 82 SER A N 1
ATOM 689 C CA . SER A 1 82 ? -5.233 5.074 -8.261 1.00 95.31 82 SER A CA 1
ATOM 690 C C . SER A 1 82 ? -4.446 5.274 -9.556 1.00 95.31 82 SER A C 1
ATOM 692 O O . SER A 1 82 ? -5.056 5.380 -10.615 1.00 95.31 82 SER A O 1
ATOM 694 N N . SER A 1 83 ? -3.109 5.304 -9.501 1.00 94.25 83 SER A N 1
ATOM 695 C CA . SER A 1 83 ? -2.281 5.317 -10.712 1.00 94.25 83 SER A CA 1
ATOM 696 C C . SER A 1 83 ? -2.081 3.922 -11.311 1.00 94.25 83 SER A C 1
ATOM 698 O O . SER A 1 83 ? -1.589 3.814 -12.435 1.00 94.25 83 SER A O 1
ATOM 700 N N . TRP A 1 84 ? -2.442 2.857 -10.586 1.00 96.38 84 TRP A N 1
ATOM 701 C CA . TRP A 1 84 ? -2.152 1.489 -10.999 1.00 96.38 84 TRP A CA 1
ATOM 702 C C . TRP A 1 84 ? -3.114 1.018 -12.094 1.00 96.38 84 TRP A C 1
ATOM 704 O O . TRP A 1 84 ? -4.290 1.398 -12.107 1.00 96.38 84 TRP A O 1
ATOM 714 N N . PRO A 1 85 ? -2.659 0.133 -12.998 1.00 95.00 85 PRO A N 1
ATOM 715 C CA . PRO A 1 85 ? -3.540 -0.501 -13.966 1.00 95.00 85 PRO A CA 1
ATOM 716 C C . PRO A 1 85 ? -4.702 -1.211 -13.269 1.00 95.00 85 PRO A C 1
ATOM 718 O O . PRO A 1 85 ? -4.529 -1.813 -12.211 1.00 95.00 85 PRO A O 1
ATOM 721 N N . THR A 1 86 ? -5.881 -1.201 -13.893 1.00 94.12 86 THR A N 1
ATOM 722 C CA . THR A 1 86 ? -7.089 -1.900 -13.406 1.00 94.12 86 THR A CA 1
ATOM 723 C C . THR A 1 86 ? -7.624 -1.419 -12.053 1.00 94.12 86 THR A C 1
ATOM 725 O O . THR A 1 86 ? -8.415 -2.123 -11.420 1.00 94.12 86 THR A O 1
ATOM 728 N N . PHE A 1 87 ? -7.237 -0.216 -11.616 1.00 96.56 87 PHE A N 1
ATOM 729 C CA . PHE A 1 87 ? -7.792 0.373 -10.404 1.00 96.56 87 PHE A CA 1
ATOM 730 C C . PHE A 1 87 ? -9.335 0.456 -10.486 1.00 96.56 87 PHE A C 1
ATOM 732 O O . PHE A 1 87 ? -9.870 0.899 -11.506 1.00 96.56 87 PHE A O 1
ATOM 739 N N . PRO A 1 88 ? -10.084 0.002 -9.460 1.00 92.31 88 PRO A N 1
ATOM 740 C CA . PRO A 1 88 ? -11.542 -0.049 -9.534 1.00 92.31 88 PRO A CA 1
ATOM 741 C C . PRO A 1 88 ? -12.182 1.345 -9.555 1.00 92.31 88 PRO A C 1
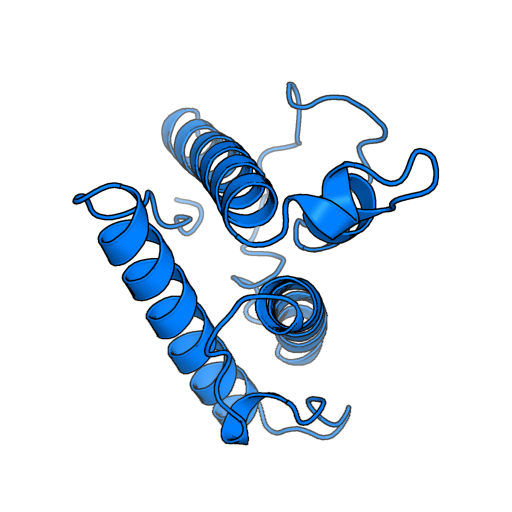ATOM 743 O O . PRO A 1 88 ? -11.949 2.143 -8.649 1.00 92.31 88 PRO A O 1
ATOM 746 N N . VAL A 1 89 ? -13.084 1.585 -10.514 1.00 90.06 89 VAL A N 1
ATOM 747 C CA . VAL A 1 89 ? -13.825 2.858 -10.662 1.00 90.06 89 VAL A CA 1
ATOM 748 C C . VAL A 1 89 ? -14.599 3.224 -9.388 1.00 90.06 89 VAL A C 1
ATOM 750 O O . VAL A 1 89 ? -14.607 4.379 -8.969 1.00 90.06 89 VAL A O 1
ATOM 753 N N . ASP A 1 90 ? -15.169 2.231 -8.699 1.00 88.62 90 ASP A N 1
ATOM 754 C CA . ASP A 1 90 ? -15.888 2.426 -7.428 1.00 88.62 90 ASP A CA 1
ATOM 755 C C . ASP A 1 90 ? -15.000 2.998 -6.303 1.00 88.62 90 ASP A C 1
ATOM 757 O O . ASP A 1 90 ? -15.507 3.485 -5.290 1.00 88.62 90 ASP A O 1
ATOM 761 N N . LEU A 1 91 ? -13.673 2.927 -6.459 1.00 90.25 91 LEU A N 1
ATOM 762 C CA . LEU A 1 91 ? -12.683 3.433 -5.512 1.00 90.25 91 LEU A CA 1
ATOM 763 C C . LEU A 1 91 ? -12.005 4.724 -5.993 1.00 90.25 91 LEU A C 1
ATOM 765 O O . LEU A 1 91 ? -11.165 5.250 -5.274 1.00 90.25 91 LEU A O 1
ATOM 769 N N . GLU A 1 92 ? -12.336 5.280 -7.159 1.00 87.44 92 GLU A N 1
ATOM 770 C CA . GLU A 1 92 ? -11.732 6.547 -7.611 1.00 87.44 92 GLU A CA 1
ATOM 771 C C . GLU A 1 92 ? -12.170 7.736 -6.744 1.00 87.44 92 GLU A C 1
ATOM 773 O O . GLU A 1 92 ? -11.389 8.657 -6.484 1.00 87.44 92 GLU A O 1
ATOM 778 N N . GLY A 1 93 ? -13.399 7.690 -6.224 1.00 86.88 93 GLY A N 1
ATOM 779 C CA . GLY A 1 93 ? -13.983 8.757 -5.414 1.00 86.88 93 GLY A CA 1
ATOM 780 C C . GLY A 1 93 ? -13.237 9.030 -4.101 1.00 86.88 93 GLY A C 1
ATOM 781 O O . GLY A 1 93 ? -12.910 8.118 -3.338 1.00 86.88 93 GLY A O 1
ATOM 782 N N . SER A 1 94 ? -13.023 10.317 -3.797 1.00 86.06 94 SER A N 1
ATOM 783 C CA . SER A 1 94 ? -12.444 10.758 -2.521 1.00 86.06 94 SER A CA 1
ATOM 784 C C . SER A 1 94 ? -13.345 10.452 -1.326 1.00 86.06 94 SER A C 1
ATOM 786 O O . SER A 1 94 ? -14.564 10.633 -1.386 1.00 86.06 94 SER A O 1
ATOM 788 N N . LEU A 1 95 ? -12.749 10.019 -0.206 1.00 85.75 95 LEU A N 1
ATOM 789 C CA . LEU A 1 95 ? -13.477 9.877 1.050 1.00 85.75 95 LEU A CA 1
ATOM 790 C C . LEU A 1 95 ? -13.784 11.273 1.593 1.00 85.75 95 LEU A C 1
ATOM 792 O O . LEU A 1 95 ? -12.893 11.958 2.107 1.00 85.75 95 LEU A O 1
ATOM 796 N N . LEU A 1 96 ? -15.058 11.668 1.535 1.00 83.38 96 LEU A N 1
ATOM 797 C CA . LEU A 1 96 ? -15.527 12.943 2.082 1.00 83.38 96 LEU A CA 1
ATOM 798 C C . LEU A 1 96 ? -15.059 13.142 3.539 1.00 83.38 96 LEU A C 1
ATOM 800 O O . LEU A 1 96 ? -15.039 12.181 4.314 1.00 83.38 96 LEU A O 1
ATOM 804 N N . PRO A 1 97 ? -14.733 14.378 3.965 1.00 76.25 97 PRO A N 1
ATOM 805 C CA . PRO A 1 97 ? -14.349 14.660 5.353 1.00 76.25 97 PRO A CA 1
ATOM 806 C C . PRO A 1 97 ? -15.397 14.232 6.391 1.00 76.25 97 PRO A C 1
ATOM 808 O O . PRO A 1 97 ? -15.051 13.878 7.517 1.00 76.25 97 PRO A O 1
ATOM 811 N N . SER A 1 98 ? -16.672 14.227 5.997 1.00 77.75 98 SER A N 1
ATOM 812 C CA . SER A 1 98 ? -17.821 13.792 6.796 1.00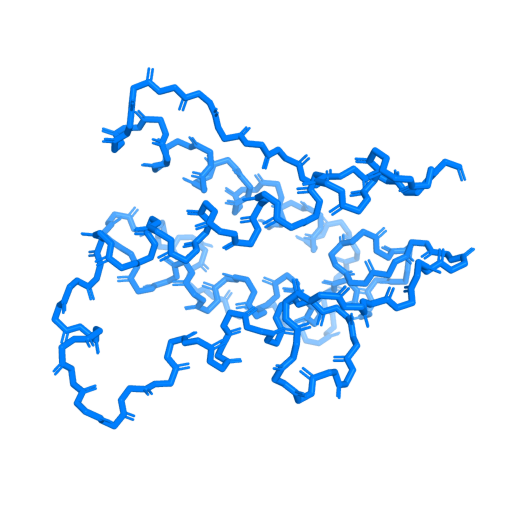 77.75 98 SER A CA 1
ATOM 813 C C . SER A 1 98 ? -18.096 12.283 6.731 1.00 77.75 98 SER A C 1
ATOM 815 O O . SER A 1 98 ? -19.111 11.828 7.258 1.00 77.75 98 SER A O 1
ATOM 817 N N . ALA A 1 99 ? -17.233 11.492 6.083 1.00 79.12 99 ALA A N 1
ATOM 818 C CA . ALA A 1 99 ? -17.437 10.057 5.938 1.00 79.12 99 ALA A CA 1
ATOM 819 C C . ALA A 1 99 ? -17.517 9.357 7.303 1.00 79.12 99 ALA A C 1
ATOM 821 O O . ALA A 1 99 ? -16.660 9.518 8.173 1.00 79.12 99 ALA A O 1
ATOM 822 N N . VAL A 1 100 ? -18.544 8.522 7.459 1.00 82.44 100 VAL A N 1
ATOM 823 C CA . VAL A 1 100 ? -18.740 7.686 8.646 1.00 82.44 100 VAL A CA 1
ATOM 824 C C . VAL A 1 100 ? -17.608 6.656 8.740 1.00 82.44 100 VAL A C 1
ATOM 826 O O . VAL A 1 100 ? -17.151 6.131 7.722 1.00 82.44 100 VAL A O 1
ATOM 829 N N . GLY A 1 101 ? -17.176 6.314 9.960 1.00 81.44 101 GLY A N 1
ATOM 830 C CA . GLY A 1 101 ? -16.081 5.359 10.192 1.00 81.44 101 GLY A CA 1
ATOM 831 C C . GLY A 1 101 ? -16.265 4.007 9.483 1.00 81.44 101 GLY A C 1
ATOM 832 O O . GLY A 1 101 ? -15.292 3.430 8.997 1.00 81.44 101 GLY A O 1
ATOM 833 N N . THR A 1 102 ? -17.509 3.540 9.336 1.00 86.69 102 THR A N 1
ATOM 834 C CA . THR A 1 102 ? -17.850 2.328 8.574 1.00 86.69 102 THR A CA 1
ATOM 835 C C . THR A 1 102 ? -17.474 2.448 7.096 1.00 86.69 102 THR A C 1
ATOM 837 O O . THR A 1 102 ? -16.892 1.518 6.544 1.00 86.69 102 THR A O 1
ATOM 840 N N . CYS A 1 103 ? -17.722 3.599 6.460 1.00 87.56 103 CYS A N 1
ATOM 841 C CA . CYS A 1 103 ? -17.346 3.837 5.062 1.00 87.56 103 CYS A CA 1
ATOM 842 C C . CYS A 1 103 ? -15.823 3.808 4.885 1.00 87.56 103 CYS A C 1
ATOM 844 O O . CYS A 1 103 ? -15.318 3.163 3.969 1.00 87.56 103 CYS A O 1
ATOM 846 N N . VAL A 1 104 ? -15.084 4.438 5.806 1.00 90.00 104 VAL A N 1
ATOM 847 C CA . VAL A 1 104 ? -13.610 4.429 5.801 1.00 90.00 104 VAL A CA 1
ATOM 848 C C . VAL A 1 104 ? -13.071 3.001 5.918 1.00 90.00 104 VAL A C 1
ATOM 850 O O . VAL A 1 104 ? -12.121 2.639 5.226 1.00 90.00 104 VAL A O 1
ATOM 853 N N . TRP A 1 105 ? -13.688 2.164 6.758 1.00 90.31 105 TRP A N 1
ATOM 854 C CA . TRP A 1 105 ? -13.303 0.758 6.897 1.00 90.31 105 TRP A CA 1
ATOM 855 C C . TRP A 1 105 ? -13.572 -0.058 5.627 1.00 90.31 105 TRP A C 1
ATOM 857 O O . TRP A 1 105 ? -12.702 -0.825 5.211 1.00 90.31 105 TRP A O 1
ATOM 867 N N . VAL A 1 106 ? -14.735 0.124 4.989 1.00 91.81 106 VAL A N 1
ATOM 868 C CA . VAL A 1 106 ? -15.077 -0.568 3.734 1.00 91.81 106 VAL A CA 1
ATOM 869 C C . VAL A 1 106 ? -14.075 -0.215 2.638 1.00 91.81 106 VAL A C 1
ATOM 871 O O . VAL A 1 106 ? -13.509 -1.120 2.026 1.00 91.81 106 VAL A O 1
ATOM 874 N N . VAL A 1 107 ? -13.790 1.075 2.442 1.00 93.00 107 VAL A N 1
ATOM 875 C CA . VAL A 1 107 ? -12.814 1.527 1.439 1.00 93.00 107 VAL A CA 1
ATOM 876 C C . VAL A 1 107 ? -11.419 0.996 1.759 1.00 93.00 107 VAL A C 1
ATOM 878 O O . VAL A 1 107 ? -10.785 0.408 0.888 1.00 93.00 107 VAL A O 1
ATOM 881 N N . LYS A 1 108 ? -10.964 1.081 3.018 1.00 93.81 108 LYS A N 1
ATOM 882 C CA . LYS A 1 108 ? -9.679 0.497 3.438 1.00 93.81 108 LYS A CA 1
ATOM 883 C C . LYS A 1 108 ? -9.588 -0.990 3.083 1.00 93.81 108 LYS A C 1
ATOM 885 O O . LYS A 1 108 ? -8.557 -1.434 2.587 1.00 93.81 108 LYS A O 1
ATOM 890 N N . LYS A 1 109 ? -10.646 -1.765 3.342 1.00 93.75 109 LYS A N 1
ATOM 891 C CA . LYS A 1 109 ? -10.682 -3.204 3.046 1.00 93.75 109 LYS A CA 1
ATOM 892 C C . LYS A 1 109 ? -10.591 -3.477 1.543 1.00 93.75 109 LYS A C 1
ATOM 894 O O . LYS A 1 109 ? -9.873 -4.391 1.147 1.00 93.75 109 LYS A O 1
ATOM 899 N N . GLN A 1 110 ? -11.293 -2.698 0.722 1.00 95.50 110 GLN A N 1
ATOM 900 C CA . GLN A 1 110 ? -11.241 -2.840 -0.735 1.00 95.50 110 GLN A CA 1
ATOM 901 C C . GLN A 1 110 ? -9.859 -2.478 -1.291 1.00 95.50 110 GLN A C 1
ATOM 903 O O . GLN A 1 110 ? -9.309 -3.240 -2.080 1.00 95.50 110 GLN A O 1
ATOM 908 N N . LEU A 1 111 ? -9.249 -1.392 -0.808 1.00 95.75 111 LEU A N 1
ATOM 909 C CA . LEU A 1 111 ? -7.887 -1.005 -1.189 1.00 95.75 111 LEU A CA 1
ATOM 910 C C . LEU A 1 111 ? -6.852 -2.049 -0.772 1.00 95.75 111 LEU A C 1
ATOM 912 O O . LEU A 1 111 ? -5.983 -2.397 -1.563 1.00 95.75 111 LEU A O 1
ATOM 916 N N . ALA A 1 112 ? -6.971 -2.598 0.440 1.00 94.94 112 ALA A N 1
ATOM 917 C CA . ALA A 1 112 ? -6.105 -3.681 0.893 1.00 94.94 112 ALA A CA 1
ATOM 918 C C . ALA A 1 112 ? -6.233 -4.914 -0.010 1.00 94.94 112 ALA A C 1
ATOM 920 O O . ALA A 1 112 ? -5.221 -5.489 -0.395 1.00 94.94 112 ALA A O 1
ATOM 921 N N . ARG A 1 113 ? -7.461 -5.286 -0.400 1.00 95.81 113 ARG A N 1
ATOM 922 C CA . ARG A 1 113 ? -7.699 -6.399 -1.328 1.00 95.81 113 ARG A CA 1
ATOM 923 C C . ARG A 1 113 ? -7.066 -6.136 -2.693 1.00 95.81 113 ARG A C 1
ATOM 925 O O . ARG A 1 113 ? -6.367 -7.009 -3.200 1.00 95.81 113 ARG A O 1
ATOM 932 N N . PHE A 1 114 ? -7.284 -4.949 -3.257 1.00 96.88 114 PHE A N 1
ATOM 933 C CA . PHE A 1 114 ? -6.698 -4.550 -4.536 1.00 96.88 114 PHE A CA 1
ATOM 934 C C . PHE A 1 114 ? -5.166 -4.596 -4.496 1.00 96.88 114 PHE A C 1
ATOM 936 O O . PHE A 1 114 ? -4.555 -5.211 -5.365 1.00 96.88 114 PHE A O 1
ATOM 943 N N . TYR A 1 115 ? -4.553 -4.041 -3.446 1.00 96.56 115 TYR A N 1
ATOM 944 C CA . TYR A 1 115 ? -3.109 -4.112 -3.229 1.00 96.56 115 TYR A CA 1
ATOM 945 C C . TYR A 1 115 ? -2.610 -5.561 -3.168 1.00 96.56 115 TYR A C 1
ATOM 947 O O . TYR A 1 115 ? -1.700 -5.931 -3.906 1.00 96.56 115 TYR A O 1
ATOM 955 N N . THR A 1 116 ? -3.235 -6.402 -2.333 1.00 96.38 116 THR A N 1
ATOM 956 C CA . THR A 1 116 ? -2.814 -7.803 -2.179 1.00 96.38 116 THR A CA 1
ATOM 957 C C . THR A 1 116 ? -2.938 -8.598 -3.470 1.00 96.38 116 THR A C 1
ATOM 959 O O . THR A 1 116 ? -2.06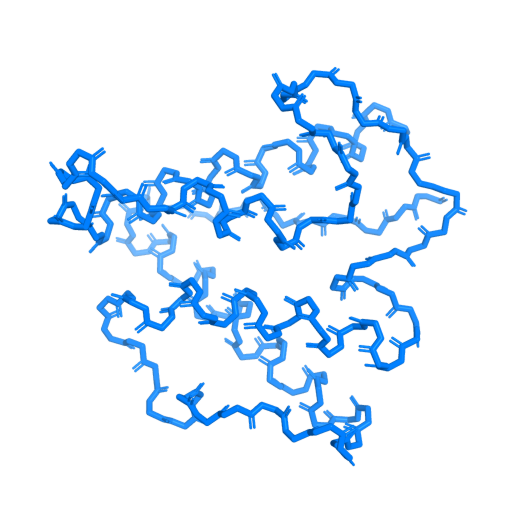6 -9.413 -3.760 1.00 96.38 116 THR A O 1
ATOM 962 N N . GLN A 1 117 ? -3.992 -8.344 -4.250 1.00 96.75 117 GLN A N 1
ATOM 963 C CA . GLN A 1 117 ? -4.201 -9.008 -5.529 1.00 96.75 117 GLN A CA 1
ATOM 964 C C . GLN A 1 117 ? -3.169 -8.540 -6.558 1.00 96.75 117 GLN A C 1
ATOM 966 O O . GLN A 1 117 ? -2.508 -9.374 -7.157 1.00 96.75 117 GLN A O 1
ATOM 971 N N . SER A 1 118 ? -2.944 -7.228 -6.674 1.00 96.75 118 SER A N 1
ATOM 972 C CA . SER A 1 118 ? -1.952 -6.650 -7.595 1.00 96.75 118 SER A CA 1
ATOM 973 C C . SER A 1 118 ? -0.538 -7.162 -7.318 1.00 96.75 118 SER A C 1
ATOM 975 O O . SER A 1 118 ? 0.223 -7.452 -8.242 1.00 96.75 118 SER A O 1
ATOM 977 N N . PHE A 1 119 ? -0.185 -7.308 -6.038 1.00 97.06 119 PHE A N 1
ATOM 978 C CA . PHE A 1 119 ? 1.094 -7.881 -5.635 1.00 97.06 119 PHE A CA 1
ATOM 979 C C . PHE A 1 119 ? 1.195 -9.359 -6.018 1.00 97.06 119 PHE A C 1
ATOM 981 O O . PHE A 1 119 ? 2.193 -9.773 -6.606 1.00 97.06 119 PHE A O 1
ATOM 988 N N . PHE A 1 120 ? 0.154 -10.146 -5.733 1.00 96.56 120 PHE A N 1
ATOM 989 C CA . PHE A 1 120 ? 0.113 -11.558 -6.106 1.00 96.56 120 PHE A CA 1
ATOM 990 C C . PHE A 1 120 ? 0.201 -11.755 -7.622 1.00 96.56 120 PHE A C 1
ATOM 992 O O . PHE A 1 120 ? 0.982 -12.583 -8.081 1.00 96.56 120 PHE A O 1
ATOM 999 N N . ASP A 1 121 ? -0.529 -10.957 -8.395 1.00 97.19 121 ASP A N 1
ATOM 1000 C CA . ASP A 1 121 ? -0.537 -11.032 -9.856 1.00 97.19 121 ASP A CA 1
ATOM 1001 C C . ASP A 1 121 ? 0.828 -10.656 -10.459 1.00 97.19 121 ASP A C 1
ATOM 1003 O O . ASP A 1 121 ? 1.206 -11.173 -11.508 1.00 97.19 121 ASP A O 1
ATOM 1007 N N . SER A 1 122 ? 1.590 -9.797 -9.775 1.00 96.38 122 SER A N 1
ATOM 1008 C CA . SER A 1 122 ? 2.915 -9.344 -10.215 1.00 96.38 122 SER A CA 1
ATOM 1009 C C . SER A 1 122 ? 4.057 -10.278 -9.799 1.00 96.38 122 SER A C 1
ATOM 1011 O O . SER A 1 122 ? 4.991 -10.486 -10.571 1.00 96.38 122 SER A O 1
ATOM 1013 N N . PHE A 1 123 ? 4.013 -10.831 -8.582 1.00 95.62 123 PHE A N 1
ATOM 1014 C CA . PHE A 1 123 ? 5.133 -11.575 -7.984 1.00 95.62 123 PHE A CA 1
ATOM 1015 C C . PHE A 1 123 ? 4.841 -13.060 -7.719 1.00 95.62 123 PHE A C 1
ATOM 1017 O O . PHE A 1 123 ? 5.746 -13.794 -7.326 1.00 95.62 123 PHE A O 1
ATOM 1024 N N . GLY A 1 124 ? 3.601 -13.524 -7.898 1.00 95.31 124 GLY A N 1
ATOM 1025 C CA . GLY A 1 124 ? 3.198 -14.916 -7.660 1.00 95.31 124 GLY A CA 1
ATOM 1026 C C . GLY A 1 124 ? 3.148 -15.331 -6.184 1.00 95.31 124 GLY A C 1
ATOM 1027 O O . GLY A 1 124 ? 3.050 -16.520 -5.884 1.00 95.31 124 GLY A O 1
ATOM 1028 N N . GLN A 1 125 ? 3.226 -14.378 -5.252 1.00 93.50 125 GLN A N 1
ATOM 1029 C CA . GLN A 1 125 ? 3.191 -14.624 -3.808 1.00 93.50 125 GLN A CA 1
ATOM 1030 C C . GLN A 1 125 ? 2.397 -13.541 -3.074 1.00 93.50 125 GLN A C 1
ATOM 1032 O O . GLN A 1 125 ? 2.127 -12.476 -3.622 1.00 93.50 125 GLN A O 1
ATOM 1037 N N . LEU A 1 126 ? 2.007 -13.808 -1.828 1.00 92.19 126 LEU A N 1
ATOM 1038 C CA . LEU A 1 126 ? 1.299 -12.825 -1.006 1.00 92.19 126 LEU A CA 1
ATOM 1039 C C . LEU A 1 126 ? 2.270 -11.768 -0.454 1.00 92.19 126 LEU A C 1
ATOM 1041 O O . LEU A 1 126 ? 3.379 -12.138 -0.064 1.00 92.19 126 LEU A O 1
ATOM 1045 N N . PRO A 1 127 ? 1.855 -10.491 -0.364 1.00 92.62 127 PRO A N 1
ATOM 1046 C CA . PRO A 1 127 ? 2.668 -9.460 0.267 1.00 92.62 127 PRO A CA 1
ATOM 1047 C C . PRO A 1 127 ? 2.689 -9.603 1.788 1.00 92.62 127 PRO A C 1
ATOM 1049 O O . PRO A 1 127 ? 1.809 -10.209 2.414 1.00 92.62 127 PRO A O 1
ATOM 1052 N N . ILE A 1 128 ? 3.661 -8.942 2.396 1.00 88.94 128 ILE A N 1
ATOM 1053 C CA . ILE A 1 128 ? 3.738 -8.695 3.824 1.00 88.94 128 ILE A CA 1
ATOM 1054 C C . ILE A 1 128 ? 2.745 -7.587 4.187 1.00 88.94 128 ILE A C 1
ATOM 1056 O O . ILE A 1 128 ? 2.822 -6.448 3.736 1.00 88.94 128 ILE A O 1
ATOM 1060 N N . VAL A 1 129 ? 1.792 -7.923 5.055 1.00 86.19 129 VAL A N 1
ATOM 1061 C CA . VAL A 1 129 ? 0.771 -6.978 5.523 1.00 86.19 129 VAL A CA 1
ATOM 1062 C C . VAL A 1 129 ? 1.227 -6.309 6.829 1.00 86.19 129 VAL A C 1
ATOM 1064 O O . VAL A 1 129 ? 1.692 -7.018 7.732 1.00 86.19 129 VAL A O 1
ATOM 1067 N N . PRO A 1 130 ? 1.047 -4.979 6.984 1.00 81.31 130 PRO A N 1
ATOM 1068 C CA . PRO A 1 130 ? 1.346 -4.271 8.225 1.00 81.31 130 PRO A CA 1
ATOM 1069 C C . PRO A 1 130 ? 0.649 -4.886 9.440 1.00 81.31 130 PRO A C 1
ATOM 1071 O O . PRO A 1 130 ? -0.510 -5.310 9.374 1.00 81.31 130 PRO A O 1
ATOM 1074 N N . ARG A 1 131 ? 1.351 -4.907 10.576 1.00 82.38 131 ARG A N 1
ATOM 1075 C CA . ARG A 1 131 ? 0.847 -5.463 11.838 1.00 82.38 131 ARG A CA 1
ATOM 1076 C C . ARG A 1 131 ? 0.405 -4.355 12.787 1.00 82.38 131 ARG A C 1
ATOM 1078 O O . ARG A 1 131 ? 0.969 -3.265 12.795 1.00 82.38 131 ARG A O 1
ATOM 1085 N N . LEU A 1 132 ? -0.579 -4.657 13.633 1.00 81.75 132 LEU A N 1
ATOM 1086 C CA . LEU A 1 132 ? -0.858 -3.821 14.802 1.00 81.75 132 LEU A CA 1
ATOM 1087 C C . LEU A 1 132 ? 0.337 -3.880 15.759 1.00 81.75 132 LEU A C 1
ATOM 1089 O O . LEU A 1 132 ? 1.038 -4.899 15.815 1.00 81.75 132 LEU A O 1
ATOM 1093 N N . ILE A 1 133 ? 0.570 -2.797 16.501 1.00 75.06 133 ILE A N 1
ATOM 1094 C CA . ILE A 1 133 ? 1.574 -2.835 17.565 1.00 75.06 133 ILE A CA 1
ATOM 1095 C C . ILE A 1 133 ? 1.167 -3.866 18.641 1.00 75.06 133 ILE A C 1
ATOM 1097 O O . ILE A 1 133 ? -0.035 -4.044 18.862 1.00 75.06 133 ILE A O 1
ATOM 1101 N N . PRO A 1 134 ? 2.136 -4.567 19.268 1.00 66.62 134 PRO A N 1
ATOM 1102 C CA . PRO A 1 134 ? 1.870 -5.510 20.357 1.00 66.62 134 PRO A CA 1
ATOM 1103 C C . PRO A 1 134 ? 1.245 -4.862 21.592 1.00 66.62 134 PRO A C 1
ATOM 1105 O O . PRO A 1 134 ? 1.607 -3.698 21.885 1.00 66.62 134 PRO A O 1
#

pLDDT: mean 87.09, std 11.58, range [45.41, 97.19]

Radius of gyration: 14.69 Å; chains: 1; bounding box: 35×30×38 Å

Secondary structure (DSSP, 8-state):
-HHHHHHHHHHHHHHHHHHHHH-HHHHTSTT--HHHHHHHTSSS--SS-TT-PPPPSS--GGG-SSHHHHHHHHHHHHHHHTTSTT--GGGTS---TT--HHHHHHHHHHHHHHHHHHHHHHHSSPPPPPPPP-

Sequence (134 aa):
KILWDLYEHNFRFELVTLDHLLCPQIWSDPNNKCLDHIRQIFPGDSELTMCVERIPMKNEGMASQEPQEKRRYVEKFRVILSSWPTFPVDLEGSLLPSAVGTCVWVVKKQLARFYTQSFFDSFGQLPIVPRLIP

Foldseek 3Di:
DVVLLVLVLQLLVLLVVLLCVQCVVLVPDPPHCLVVLSVVLDDDDDDPDSPDDDPDPFQFHCRDPDLQRVLSSLQSLLVSLVSGPPRDPVLPDRQDSPHDSVVSVVSSVVSVVSSQVSSCVVPVDGGRDRDGDD